Protein AF-A0A9J8C6L8-F1 (afdb_monomer_lite)

Organism: NCBI:txid630221

Radius of gyration: 23.51 Å; chains: 1; bounding box: 52×32×54 Å

pLDDT: mean 79.22, std 10.56, range [42.38, 90.06]

Foldseek 3Di:
DLQVCVVVVHDLVVVCVVVVHDSVVSVVQNVVCVVPVDNDDCCVVDDDDQPADPVNLVVLVVVCVVCVPDDLVNSQVVDPHSVSSVVSCVVVVVPDPPPPDDD

Structure (mmCIF, N/CA/C/O backbone):
data_AF-A0A9J8C6L8-F1
#
_entry.id   AF-A0A9J8C6L8-F1
#
loop_
_atom_site.group_PDB
_atom_site.id
_atom_site.type_symbol
_atom_site.label_atom_id
_atom_site.label_alt_id
_atom_site.label_comp_id
_atom_site.label_asym_id
_atom_site.label_entity_id
_atom_site.label_seq_id
_atom_site.pdbx_PDB_ins_code
_atom_site.Cartn_x
_atom_site.Cartn_y
_atom_site.Cartn_z
_atom_site.occupancy
_atom_site.B_iso_or_equiv
_atom_site.auth_seq_id
_atom_site.auth_comp_id
_atom_site.auth_asym_id
_atom_site.auth_atom_id
_atom_site.pdbx_PDB_model_num
ATOM 1 N N . MET A 1 1 ? 4.217 -9.378 -20.303 1.00 69.38 1 MET A N 1
ATOM 2 C CA . MET A 1 1 ? 4.987 -9.962 -21.423 1.00 69.38 1 MET A CA 1
ATOM 3 C C . MET A 1 1 ? 6.231 -9.108 -21.721 1.00 69.38 1 MET A C 1
ATOM 5 O O . MET A 1 1 ? 6.357 -8.552 -22.796 1.00 69.38 1 MET A O 1
ATOM 9 N N . VAL A 1 2 ? 7.147 -8.957 -20.750 1.00 78.62 2 VAL A N 1
ATOM 10 C CA . VAL A 1 2 ? 8.389 -8.155 -20.909 1.00 78.62 2 VAL A CA 1
ATOM 11 C C . VAL A 1 2 ? 9.611 -9.068 -21.023 1.00 78.62 2 VAL A C 1
ATOM 13 O O . VAL A 1 2 ? 10.419 -8.934 -21.936 1.00 78.62 2 VAL A O 1
ATOM 16 N N . VAL A 1 3 ? 9.695 -10.055 -20.130 1.00 79.69 3 VAL A N 1
ATOM 17 C CA . VAL A 1 3 ? 10.764 -11.062 -20.088 1.00 79.69 3 VAL A CA 1
ATOM 18 C C . VAL A 1 3 ? 10.826 -11.881 -21.380 1.00 79.69 3 VAL A C 1
ATOM 20 O O . VAL A 1 3 ? 11.897 -12.032 -21.954 1.00 79.69 3 VAL A O 1
ATOM 23 N N . GLY A 1 4 ? 9.677 -12.360 -21.874 1.00 81.69 4 GLY A N 1
ATOM 24 C CA . GLY A 1 4 ? 9.614 -13.155 -23.107 1.00 81.69 4 GLY A CA 1
ATOM 25 C C . GLY A 1 4 ? 10.131 -12.400 -24.337 1.00 81.69 4 GLY A C 1
ATOM 26 O O . GLY A 1 4 ? 10.931 -12.939 -25.091 1.00 81.69 4 GLY A O 1
ATOM 27 N N . ALA A 1 5 ? 9.762 -11.123 -24.484 1.00 78.81 5 ALA A N 1
ATOM 28 C CA . ALA A 1 5 ? 10.237 -10.278 -25.580 1.00 78.81 5 ALA A CA 1
ATOM 29 C C . ALA A 1 5 ? 11.758 -10.042 -25.518 1.00 78.81 5 ALA A C 1
ATOM 31 O O . ALA A 1 5 ? 12.432 -10.062 -26.543 1.00 78.81 5 ALA A O 1
ATOM 32 N N . ARG A 1 6 ? 12.316 -9.874 -24.311 1.00 77.81 6 ARG A N 1
ATOM 33 C CA . ARG A 1 6 ? 13.767 -9.741 -24.116 1.00 77.81 6 ARG A CA 1
ATOM 34 C C . ARG A 1 6 ? 14.538 -11.028 -24.384 1.00 77.81 6 ARG A C 1
ATOM 36 O O . ARG A 1 6 ? 15.610 -10.960 -24.972 1.00 77.81 6 ARG A O 1
ATOM 43 N N . ARG A 1 7 ? 13.989 -12.186 -24.005 1.00 78.44 7 ARG A N 1
ATOM 44 C CA . ARG A 1 7 ? 14.583 -13.497 -24.316 1.00 78.44 7 ARG A CA 1
ATOM 45 C C . ARG A 1 7 ? 14.573 -13.806 -25.814 1.00 78.44 7 ARG A C 1
ATOM 47 O O . ARG A 1 7 ? 15.454 -14.513 -26.277 1.00 78.44 7 ARG A O 1
ATOM 54 N N . ALA A 1 8 ? 13.634 -13.235 -26.566 1.00 80.62 8 ALA A N 1
ATOM 55 C CA . ALA A 1 8 ? 13.568 -13.335 -28.024 1.00 80.62 8 ALA A CA 1
ATOM 56 C C . ALA A 1 8 ? 14.530 -12.372 -28.765 1.00 80.62 8 ALA A C 1
ATOM 58 O O . ALA A 1 8 ? 14.299 -12.053 -29.928 1.00 80.62 8 ALA A O 1
ATOM 59 N N . CYS A 1 9 ? 15.579 -11.867 -28.096 1.00 68.94 9 CYS A N 1
ATOM 60 C CA . CYS A 1 9 ? 16.568 -10.924 -28.643 1.00 68.94 9 CYS A CA 1
ATOM 61 C C . CYS A 1 9 ? 15.975 -9.631 -29.235 1.00 68.94 9 CYS A C 1
ATOM 63 O O . CYS A 1 9 ? 16.593 -8.978 -30.077 1.00 68.94 9 CYS A O 1
ATOM 65 N N . LEU A 1 10 ? 14.779 -9.222 -28.801 1.00 74.12 10 LEU A N 1
ATOM 66 C CA . LEU A 1 10 ? 14.193 -7.958 -29.237 1.00 74.12 10 LEU A CA 1
ATOM 67 C C . LEU A 1 10 ? 14.870 -6.786 -28.512 1.00 74.12 10 LEU A C 1
ATOM 69 O O . LEU A 1 10 ? 15.158 -6.844 -27.310 1.00 74.12 10 LEU A O 1
ATOM 73 N N . SER A 1 11 ? 15.105 -5.697 -29.250 1.00 82.31 11 SER A N 1
ATOM 74 C CA . SER A 1 11 ? 15.595 -4.435 -28.688 1.00 82.31 11 SER A CA 1
ATOM 75 C C . SER A 1 11 ? 14.637 -3.908 -27.615 1.00 82.31 11 SER A C 1
ATOM 77 O O . SER A 1 11 ? 13.462 -4.257 -27.604 1.00 82.31 11 SER A O 1
ATOM 79 N N . ILE A 1 12 ? 15.128 -3.058 -26.705 1.00 80.69 12 ILE A N 1
ATOM 80 C CA . ILE A 1 12 ? 14.335 -2.501 -25.586 1.00 80.69 12 ILE A CA 1
ATOM 81 C C . ILE A 1 12 ? 13.093 -1.753 -26.079 1.00 80.69 12 ILE A C 1
ATOM 83 O O . ILE A 1 12 ? 12.056 -1.787 -25.419 1.00 80.69 12 ILE A O 1
ATOM 87 N N . SER A 1 13 ? 13.214 -1.093 -27.231 1.00 82.44 13 SER A N 1
ATOM 88 C CA . SER A 1 13 ? 12.176 -0.244 -27.805 1.00 82.44 13 SER A CA 1
ATOM 89 C C . SER A 1 13 ? 10.962 -1.048 -28.272 1.00 82.44 13 SER A C 1
ATOM 91 O O . SER A 1 13 ? 9.841 -0.668 -27.982 1.00 82.44 13 SER A O 1
ATOM 93 N N . LYS A 1 14 ? 11.151 -2.239 -28.859 1.00 84.06 14 LYS A N 1
ATOM 94 C CA . LYS A 1 14 ? 10.034 -3.076 -29.340 1.00 84.06 14 LYS A CA 1
ATOM 95 C C . LYS A 1 14 ? 8.982 -3.420 -28.261 1.00 84.06 14 LYS A C 1
ATOM 97 O O . LYS A 1 14 ? 7.800 -3.200 -28.507 1.00 84.06 14 LYS A O 1
ATOM 102 N N . PRO A 1 15 ? 9.340 -3.947 -27.069 1.00 83.69 15 PRO A N 1
ATOM 103 C CA . PRO A 1 15 ? 8.379 -4.168 -25.991 1.00 83.69 15 PRO A CA 1
ATOM 104 C C . PRO A 1 15 ? 7.928 -2.872 -25.305 1.00 83.69 15 PRO A C 1
ATOM 106 O O . PRO A 1 15 ? 6.870 -2.879 -24.683 1.00 83.69 15 PRO A O 1
ATOM 109 N N . ALA A 1 16 ? 8.708 -1.789 -25.380 1.00 87.00 16 ALA A N 1
ATOM 110 C CA . ALA A 1 16 ? 8.302 -0.477 -24.879 1.00 87.00 16 ALA A CA 1
ATOM 111 C C . ALA A 1 16 ? 7.140 0.088 -25.713 1.00 87.00 16 ALA A C 1
ATOM 113 O O . ALA A 1 16 ? 6.102 0.423 -25.148 1.00 87.00 16 ALA A O 1
ATOM 114 N N . ASP A 1 17 ? 7.272 0.066 -27.040 1.00 87.94 17 ASP A N 1
ATOM 115 C CA . ASP A 1 17 ? 6.250 0.516 -27.989 1.00 87.94 17 ASP A CA 1
ATOM 116 C C . ASP A 1 17 ? 5.011 -0.386 -27.947 1.00 87.94 17 ASP A C 1
ATOM 118 O O . ASP A 1 17 ? 3.887 0.101 -27.865 1.00 87.94 17 ASP A O 1
ATOM 122 N N . LEU A 1 18 ? 5.205 -1.712 -27.907 1.00 87.44 18 LEU A N 1
ATOM 123 C CA . LEU A 1 18 ? 4.103 -2.681 -27.851 1.00 87.44 18 LEU A CA 1
ATOM 124 C C . LEU A 1 18 ? 3.249 -2.546 -26.582 1.00 87.44 18 LEU A C 1
ATOM 126 O O . LEU A 1 18 ? 2.041 -2.758 -26.624 1.00 87.44 18 LEU A O 1
ATOM 130 N N . LEU A 1 19 ? 3.879 -2.261 -25.440 1.00 85.12 19 LEU A N 1
ATOM 131 C CA . LEU A 1 19 ? 3.192 -2.178 -24.149 1.00 85.12 19 LEU A CA 1
ATOM 132 C C . LEU A 1 19 ? 2.857 -0.735 -23.739 1.00 85.12 19 LEU A C 1
ATOM 134 O O . LEU A 1 19 ? 2.249 -0.544 -22.688 1.00 85.12 19 LEU A O 1
ATOM 138 N N . GLY A 1 20 ? 3.280 0.268 -24.517 1.00 88.88 20 GLY A N 1
ATOM 139 C CA . GLY A 1 20 ? 3.117 1.688 -24.193 1.00 88.88 20 GLY A CA 1
ATOM 140 C C . GLY A 1 20 ? 3.875 2.140 -22.937 1.00 88.88 20 GLY A C 1
ATOM 141 O O . GLY A 1 20 ? 3.491 3.121 -22.303 1.00 88.88 20 GLY A O 1
ATOM 142 N N . PHE A 1 21 ? 4.934 1.428 -22.535 1.00 86.69 21 PHE A N 1
ATOM 143 C CA . PHE A 1 21 ? 5.754 1.777 -21.368 1.00 86.69 21 PHE A CA 1
ATOM 144 C C . PHE A 1 21 ? 7.092 2.367 -21.793 1.00 86.69 21 PHE A C 1
ATOM 146 O O . PHE A 1 21 ? 7.662 1.978 -22.802 1.00 86.69 21 PHE A O 1
ATOM 153 N N . SER A 1 22 ? 7.674 3.236 -20.966 1.00 89.94 22 SER A N 1
ATOM 154 C CA . SER A 1 22 ? 9.010 3.766 -21.241 1.00 89.94 22 SER A CA 1
ATOM 155 C C . SER A 1 22 ? 10.083 2.664 -21.274 1.00 89.94 22 SER A C 1
ATOM 157 O O . SER A 1 22 ? 10.064 1.720 -20.473 1.00 89.94 22 SER A O 1
ATOM 159 N N . CYS A 1 23 ? 11.112 2.840 -22.113 1.00 88.88 23 CYS A N 1
ATOM 160 C CA . CYS A 1 23 ? 12.290 1.961 -22.151 1.00 88.88 23 CYS A CA 1
ATOM 161 C C . CYS A 1 23 ? 12.965 1.802 -20.774 1.00 88.88 23 CYS A C 1
ATOM 163 O O . CYS A 1 23 ? 13.505 0.739 -20.451 1.00 88.88 23 CYS A O 1
ATOM 165 N N . THR A 1 24 ? 12.907 2.842 -19.933 1.00 90.06 24 THR A N 1
ATOM 166 C CA . THR A 1 24 ? 13.423 2.825 -18.556 1.00 90.06 24 THR A CA 1
ATOM 167 C C . THR A 1 24 ? 12.612 1.905 -17.647 1.00 90.06 24 THR A C 1
ATOM 169 O O . THR A 1 24 ? 13.192 1.166 -16.851 1.00 90.06 24 THR A O 1
ATOM 172 N N . THR A 1 25 ? 11.285 1.886 -17.787 1.00 89.88 25 THR A N 1
ATOM 173 C CA . THR A 1 25 ? 10.399 0.984 -17.037 1.00 89.88 25 THR A CA 1
ATOM 174 C C . THR A 1 25 ? 10.637 -0.460 -17.453 1.00 89.88 25 THR A C 1
ATOM 176 O O . THR A 1 25 ? 10.854 -1.315 -16.596 1.00 89.88 25 THR A O 1
ATOM 179 N N . ILE A 1 26 ? 10.707 -0.720 -18.760 1.00 89.06 26 ILE A N 1
ATOM 180 C CA . ILE A 1 26 ? 11.022 -2.043 -19.313 1.00 89.06 26 ILE A CA 1
ATOM 181 C C . ILE A 1 26 ? 12.375 -2.552 -18.801 1.00 89.06 26 ILE A C 1
ATOM 183 O O . ILE A 1 26 ? 12.477 -3.691 -18.346 1.00 89.06 26 ILE A O 1
ATOM 187 N N . SER A 1 27 ? 13.407 -1.706 -18.815 1.00 87.81 27 SER A N 1
ATOM 188 C CA . SER A 1 27 ? 14.745 -2.060 -18.320 1.00 87.81 27 SER A CA 1
ATOM 189 C C . SER A 1 27 ? 14.756 -2.350 -16.818 1.00 87.81 27 SER A C 1
ATOM 191 O O . SER A 1 27 ? 15.373 -3.321 -16.385 1.00 87.81 27 SER A O 1
ATOM 193 N N . ARG A 1 28 ? 14.026 -1.564 -16.014 1.00 88.62 28 ARG A N 1
ATOM 194 C CA . ARG A 1 28 ? 13.885 -1.800 -14.566 1.00 88.62 28 ARG A CA 1
ATOM 195 C C . ARG A 1 28 ? 13.175 -3.117 -14.263 1.00 88.62 28 ARG A C 1
ATOM 197 O O . 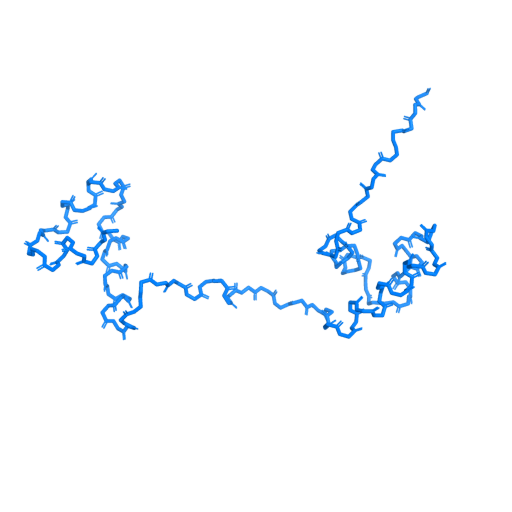ARG A 1 28 ? 13.618 -3.843 -13.380 1.00 88.62 28 ARG A O 1
ATOM 204 N N . VAL A 1 29 ? 12.100 -3.423 -14.990 1.00 88.06 29 VAL A N 1
ATOM 205 C CA . VAL A 1 29 ? 11.356 -4.684 -14.847 1.00 88.06 29 VAL A CA 1
ATOM 206 C C . VAL A 1 29 ? 12.230 -5.872 -15.237 1.00 88.06 29 VAL A C 1
ATOM 208 O O . VAL A 1 29 ? 12.278 -6.847 -14.496 1.00 88.06 29 VAL A O 1
ATOM 211 N N . TYR A 1 30 ? 12.958 -5.780 -16.354 1.00 87.19 30 TYR A N 1
ATOM 212 C CA . TYR A 1 30 ? 13.848 -6.853 -16.799 1.00 87.19 30 TYR A CA 1
ATOM 213 C C . TYR A 1 30 ? 14.984 -7.117 -15.808 1.00 87.19 30 TYR A C 1
ATOM 215 O O . TYR A 1 30 ? 15.216 -8.265 -15.449 1.00 87.19 30 TYR A O 1
ATOM 223 N N . ARG A 1 31 ? 15.642 -6.063 -15.305 1.00 87.69 31 ARG A N 1
ATOM 224 C CA . ARG A 1 31 ? 16.694 -6.193 -14.287 1.00 87.69 31 ARG A CA 1
ATOM 225 C C . ARG A 1 31 ? 16.168 -6.842 -13.006 1.00 87.69 31 ARG A C 1
ATOM 227 O O . ARG A 1 31 ? 16.736 -7.819 -12.544 1.00 87.69 31 ARG A O 1
ATOM 234 N N . LYS A 1 32 ? 15.040 -6.350 -12.486 1.00 87.81 32 LYS A N 1
ATOM 235 C CA . LYS A 1 32 ? 14.429 -6.890 -11.265 1.00 87.81 32 LYS A CA 1
ATOM 236 C C . LYS A 1 32 ? 13.984 -8.348 -11.426 1.00 87.81 32 LYS A C 1
ATOM 238 O O . LYS A 1 32 ? 14.076 -9.121 -10.480 1.00 87.81 32 LYS A O 1
ATOM 243 N N . TRP A 1 33 ? 13.520 -8.726 -12.616 1.00 87.12 33 TRP A N 1
ATOM 244 C CA . TRP A 1 33 ? 13.248 -10.123 -12.938 1.00 87.12 33 TRP A CA 1
ATOM 245 C C . TRP A 1 33 ? 14.535 -10.954 -13.020 1.00 87.12 33 TRP A C 1
ATOM 247 O O . TRP A 1 33 ? 14.550 -12.055 -12.496 1.00 87.12 33 TRP A O 1
ATOM 257 N N . SER A 1 34 ? 15.613 -10.444 -13.620 1.00 85.12 34 SER A N 1
ATOM 258 C CA . SER A 1 34 ? 16.889 -11.171 -13.714 1.00 85.12 34 SER A CA 1
ATOM 259 C C . SER A 1 34 ? 17.528 -11.442 -12.350 1.00 85.12 34 SER A C 1
ATOM 261 O O . SER A 1 34 ? 18.222 -12.437 -12.204 1.00 85.12 34 SER A O 1
ATOM 263 N N . GLU A 1 35 ? 17.323 -10.555 -11.376 1.00 86.69 35 GLU A N 1
ATOM 264 C CA . GLU A 1 35 ? 17.851 -10.698 -10.013 1.00 86.69 35 GLU A CA 1
ATOM 265 C C . GLU A 1 35 ? 17.017 -11.670 -9.164 1.00 86.69 35 GLU A C 1
ATOM 267 O O . GLU A 1 35 ? 17.567 -12.442 -8.387 1.00 86.69 35 GLU A O 1
ATOM 272 N N . ASN A 1 36 ? 15.688 -11.638 -9.310 1.00 83.94 36 ASN A N 1
ATOM 273 C CA . ASN A 1 36 ? 14.772 -12.348 -8.411 1.00 83.94 36 ASN A CA 1
ATOM 274 C C . ASN A 1 36 ? 14.076 -13.561 -9.050 1.00 83.94 36 ASN A C 1
ATOM 276 O O . ASN A 1 36 ? 13.291 -14.221 -8.370 1.00 83.94 36 ASN A O 1
ATOM 280 N N . GLU A 1 37 ? 14.236 -13.762 -10.362 1.00 82.44 37 GLU A N 1
ATOM 281 C CA . GLU A 1 37 ? 13.532 -14.712 -11.252 1.00 82.44 37 GLU A CA 1
ATOM 282 C C . GLU A 1 37 ? 11.992 -14.689 -11.169 1.00 82.44 37 GLU A C 1
ATOM 284 O O . GLU A 1 37 ? 11.285 -15.465 -11.815 1.00 82.44 37 GLU A O 1
ATOM 289 N N . LYS A 1 38 ? 11.432 -13.740 -10.417 1.00 80.62 38 LYS A N 1
ATOM 290 C CA . LYS A 1 38 ? 10.002 -13.589 -10.163 1.00 80.62 38 LYS A CA 1
ATOM 291 C C . LYS A 1 38 ? 9.420 -12.485 -11.028 1.00 80.62 38 LYS A C 1
ATOM 293 O O . LYS A 1 38 ? 9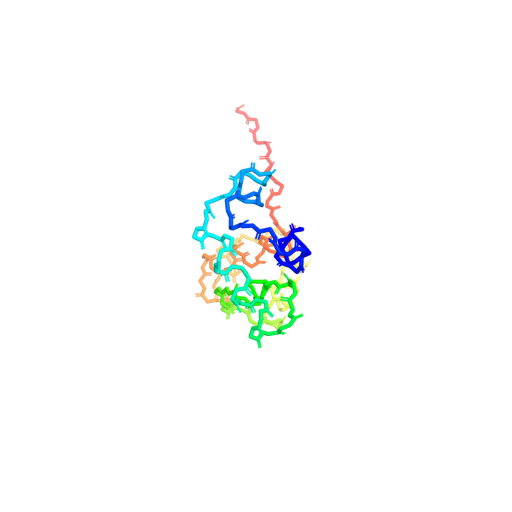.953 -11.383 -11.132 1.00 80.62 38 LYS A O 1
ATOM 298 N N . ILE A 1 39 ? 8.280 -12.791 -11.641 1.00 79.12 39 ILE A N 1
ATOM 299 C CA . ILE A 1 39 ? 7.492 -11.834 -12.431 1.00 79.12 39 ILE A CA 1
ATOM 300 C C . ILE A 1 39 ? 6.638 -10.949 -11.505 1.00 79.12 39 ILE A C 1
ATOM 302 O O . ILE A 1 39 ? 6.280 -9.827 -11.863 1.00 79.12 39 ILE A O 1
ATOM 306 N N . SER A 1 40 ? 6.314 -11.444 -10.306 1.00 80.38 40 SER A N 1
ATOM 307 C CA . SER A 1 40 ? 5.515 -10.718 -9.325 1.00 80.38 40 SER A CA 1
ATOM 308 C C . SER A 1 40 ? 6.328 -9.642 -8.605 1.00 80.38 40 SER A C 1
ATOM 310 O O . SER A 1 40 ? 7.527 -9.765 -8.360 1.00 80.38 40 SER A O 1
ATOM 312 N N . SER A 1 41 ? 5.643 -8.557 -8.251 1.00 79.19 41 SER A N 1
ATOM 313 C CA . SER A 1 41 ? 6.201 -7.496 -7.423 1.00 79.19 41 SER A CA 1
ATOM 314 C C . SER A 1 41 ? 5.815 -7.720 -5.968 1.00 79.19 41 SER A C 1
ATOM 316 O O . SER A 1 41 ? 4.637 -7.869 -5.653 1.00 79.19 41 SER A O 1
ATOM 318 N N . GLU A 1 42 ? 6.783 -7.623 -5.063 1.00 79.88 42 GLU A N 1
ATOM 319 C CA . GLU A 1 42 ? 6.542 -7.652 -3.615 1.00 79.88 42 GLU A CA 1
ATOM 320 C C . GLU A 1 42 ? 5.871 -6.376 -3.087 1.00 79.88 42 GLU A C 1
ATOM 322 O O . GLU A 1 42 ? 5.626 -6.259 -1.891 1.00 79.88 42 GLU A O 1
ATOM 327 N N . ARG A 1 43 ? 5.501 -5.424 -3.960 1.00 78.56 43 ARG A N 1
ATOM 328 C CA . ARG A 1 43 ? 4.754 -4.219 -3.563 1.00 78.56 43 ARG A CA 1
ATOM 329 C C . ARG A 1 43 ? 3.478 -4.522 -2.779 1.00 78.56 43 ARG A C 1
ATOM 331 O O . ARG A 1 43 ? 3.072 -3.665 -2.010 1.00 78.56 43 ARG A O 1
ATOM 338 N N . GLN A 1 44 ? 2.867 -5.697 -2.943 1.00 74.38 44 GLN A N 1
ATOM 339 C CA . GLN A 1 44 ? 1.709 -6.100 -2.134 1.00 74.38 44 GLN A CA 1
ATOM 340 C C . GLN A 1 44 ? 2.041 -6.280 -0.645 1.00 74.38 44 GLN A C 1
ATOM 342 O O . GLN A 1 44 ? 1.178 -6.074 0.202 1.00 74.38 44 GLN A O 1
ATOM 347 N N . LEU A 1 45 ? 3.285 -6.636 -0.323 1.00 74.75 45 LEU A N 1
ATOM 348 C CA . LEU A 1 45 ? 3.790 -6.736 1.048 1.00 74.75 45 LEU A CA 1
ATOM 349 C C . LEU A 1 45 ? 4.305 -5.384 1.563 1.00 74.75 45 LEU A C 1
ATOM 351 O O . LEU A 1 45 ? 4.495 -5.197 2.764 1.00 74.75 45 LEU A O 1
ATOM 355 N N . CYS A 1 46 ? 4.536 -4.430 0.660 1.00 77.25 46 CYS A N 1
ATOM 356 C CA . CYS A 1 46 ? 4.974 -3.089 1.002 1.00 77.25 46 CYS A CA 1
ATOM 357 C C . CYS A 1 46 ? 3.773 -2.208 1.368 1.00 77.25 46 CYS A C 1
ATOM 359 O O . CYS A 1 46 ? 2.812 -2.077 0.617 1.00 77.25 46 CYS A O 1
ATOM 361 N N . GLY A 1 47 ? 3.850 -1.530 2.509 1.00 81.12 47 GLY A N 1
ATOM 362 C CA . GLY A 1 47 ? 2.816 -0.596 2.932 1.00 81.12 47 GLY A CA 1
ATOM 363 C C . GLY A 1 47 ? 3.001 -0.149 4.373 1.00 81.12 47 GLY A C 1
ATOM 364 O O . GLY A 1 47 ? 3.811 -0.697 5.122 1.00 81.12 47 GLY A O 1
ATOM 365 N N . ARG A 1 48 ? 2.236 0.865 4.780 1.00 79.38 48 ARG A N 1
ATOM 366 C CA . ARG A 1 48 ? 2.199 1.295 6.179 1.00 79.38 48 ARG A CA 1
ATOM 367 C C . ARG A 1 48 ? 1.552 0.189 7.014 1.00 79.38 48 ARG A C 1
ATOM 369 O O . ARG A 1 48 ? 0.397 -0.157 6.772 1.00 79.38 48 ARG A O 1
ATOM 376 N N . LYS A 1 49 ? 2.279 -0.336 8.005 1.00 77.00 49 LYS A N 1
ATOM 377 C CA . LYS A 1 49 ? 1.729 -1.301 8.969 1.00 77.00 49 LYS A CA 1
ATOM 378 C C . LYS A 1 49 ? 0.525 -0.683 9.686 1.00 77.00 49 LYS A C 1
ATOM 380 O O . LYS A 1 49 ? 0.549 0.499 10.041 1.00 77.00 49 LYS A O 1
ATOM 385 N N . CYS A 1 50 ? -0.529 -1.471 9.887 1.00 74.31 50 CYS A N 1
ATOM 386 C CA . CYS A 1 50 ? -1.647 -1.041 10.718 1.00 74.31 50 CYS A CA 1
ATOM 387 C C . CYS A 1 50 ? -1.167 -0.882 12.163 1.00 74.31 50 CYS A C 1
ATOM 389 O O . CYS A 1 50 ? -0.510 -1.769 12.697 1.00 74.31 50 CYS A O 1
ATOM 391 N N . LEU A 1 51 ? -1.508 0.249 12.790 1.00 82.81 51 LEU A N 1
ATOM 392 C CA . LEU A 1 51 ? -1.213 0.498 14.206 1.00 82.81 51 LEU A CA 1
ATOM 393 C C . LEU A 1 51 ? -1.950 -0.494 15.121 1.00 82.81 51 LEU A C 1
ATOM 395 O O . LEU A 1 51 ? -1.501 -0.798 16.219 1.00 82.81 51 LEU A O 1
ATOM 399 N N . VAL A 1 52 ? -3.095 -0.992 14.655 1.00 84.06 52 VAL A N 1
ATOM 400 C CA . VAL A 1 52 ? -3.920 -1.960 15.370 1.00 84.06 52 VAL A CA 1
ATOM 401 C C . VAL A 1 52 ? -3.593 -3.353 14.856 1.00 84.06 52 VAL A C 1
ATOM 403 O O . VAL A 1 52 ? -3.815 -3.653 13.683 1.00 84.06 52 VAL A O 1
ATOM 406 N N . ASP A 1 53 ? -3.089 -4.194 15.753 1.00 87.31 53 ASP A N 1
ATOM 407 C CA . ASP A 1 53 ? -2.850 -5.608 15.483 1.00 87.31 53 ASP A CA 1
ATOM 408 C C . ASP A 1 53 ? -4.171 -6.382 15.281 1.00 87.31 53 ASP A C 1
ATOM 410 O O . ASP A 1 53 ? -5.251 -5.927 15.674 1.00 87.31 53 ASP A O 1
ATOM 414 N N . VAL A 1 54 ? -4.097 -7.597 14.733 1.00 86.69 54 VAL A N 1
ATOM 415 C CA . VAL A 1 54 ? -5.248 -8.490 14.506 1.00 86.69 54 VAL A CA 1
ATOM 416 C C . VAL A 1 54 ? -6.052 -8.701 15.793 1.00 86.69 54 VAL A C 1
ATOM 418 O O . VAL A 1 54 ? -7.286 -8.729 15.772 1.00 86.69 54 VAL A O 1
ATOM 421 N N . ARG A 1 55 ? -5.382 -8.794 16.952 1.00 88.75 55 ARG A N 1
ATOM 422 C CA . ARG A 1 55 ? -6.059 -8.880 18.259 1.00 88.75 55 ARG A CA 1
ATOM 423 C C . ARG A 1 55 ? -6.837 -7.608 18.597 1.00 88.75 55 ARG A C 1
ATOM 425 O O . ARG A 1 55 ? -7.957 -7.694 19.106 1.00 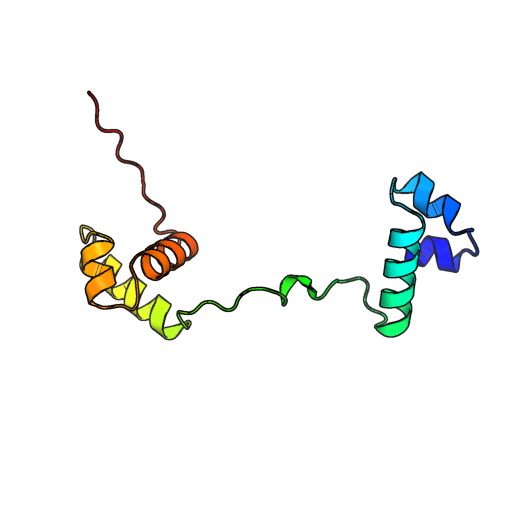88.75 55 ARG A O 1
ATOM 432 N N . GLY A 1 56 ? -6.267 -6.444 18.293 1.00 87.88 56 GLY A N 1
ATOM 433 C CA . GLY A 1 56 ? -6.913 -5.146 18.475 1.00 87.88 56 GLY A CA 1
ATOM 434 C C . GLY A 1 56 ? -8.153 -5.003 17.594 1.00 87.88 56 GLY A C 1
ATOM 435 O O . GLY A 1 56 ? -9.219 -4.650 18.099 1.00 87.88 56 GLY A O 1
ATOM 436 N N . GLN A 1 57 ? -8.060 -5.403 16.322 1.00 87.69 57 GLN A N 1
ATOM 437 C CA . GLN A 1 57 ? -9.200 -5.431 15.399 1.00 87.69 57 GLN A CA 1
ATOM 438 C C . GLN A 1 57 ? -10.319 -6.350 15.912 1.00 87.69 57 GLN A C 1
ATOM 440 O O . GLN A 1 57 ? -11.479 -5.943 15.970 1.00 87.69 57 GLN A O 1
ATOM 445 N N . ARG A 1 58 ? -9.990 -7.558 16.395 1.00 89.06 58 ARG A N 1
ATOM 446 C CA . ARG A 1 58 ? -10.979 -8.471 17.006 1.00 89.06 58 ARG A CA 1
ATOM 447 C C . ARG A 1 58 ? -11.656 -7.866 18.238 1.00 89.06 58 ARG A C 1
ATOM 449 O O . ARG A 1 58 ? -12.865 -8.024 18.409 1.00 89.06 58 ARG A O 1
ATOM 456 N N . ARG A 1 59 ? -10.907 -7.173 19.106 1.00 87.62 59 ARG A N 1
ATOM 457 C CA . ARG A 1 59 ? -11.475 -6.483 20.279 1.00 87.62 59 ARG A CA 1
ATOM 458 C C . ARG A 1 59 ? -12.455 -5.397 19.843 1.00 87.62 59 ARG A C 1
ATOM 460 O O . ARG A 1 59 ? -13.558 -5.351 20.377 1.00 87.62 59 ARG A O 1
ATOM 467 N N . MET A 1 60 ? -12.088 -4.600 18.844 1.00 86.50 60 MET A N 1
ATOM 468 C CA . MET A 1 60 ? -12.962 -3.575 18.274 1.00 86.50 60 MET A CA 1
ATOM 469 C C . MET A 1 60 ? -14.231 -4.171 17.657 1.00 86.50 60 MET A C 1
ATOM 471 O O . MET A 1 60 ? -15.321 -3.694 17.949 1.00 86.50 60 MET A O 1
ATOM 475 N N . GLY A 1 61 ? -14.127 -5.263 16.895 1.00 86.19 61 GLY A N 1
ATOM 476 C CA . GLY A 1 61 ? -15.297 -5.951 16.337 1.00 86.19 61 GLY A CA 1
ATOM 477 C C . GLY A 1 61 ? -16.267 -6.480 17.404 1.00 86.19 61 GLY A C 1
ATOM 478 O O . GLY A 1 61 ? -17.478 -6.482 17.186 1.00 86.19 61 GLY A O 1
ATOM 479 N N . ARG A 1 62 ? -15.765 -6.889 18.580 1.00 87.81 62 ARG A N 1
ATOM 480 C CA . ARG A 1 62 ? -16.617 -7.258 19.727 1.00 87.81 62 ARG A CA 1
ATOM 481 C C . ARG A 1 62 ? -17.326 -6.050 20.333 1.00 87.81 62 ARG A C 1
ATOM 483 O O . ARG A 1 62 ? -18.519 -6.147 20.595 1.00 87.81 62 ARG A O 1
ATOM 490 N N . LEU A 1 63 ? -16.622 -4.927 20.499 1.00 84.50 63 LEU A N 1
ATOM 491 C CA . LEU A 1 63 ? -17.208 -3.680 21.004 1.00 84.50 63 LEU A CA 1
ATOM 492 C C . LEU A 1 63 ? -18.351 -3.196 20.103 1.00 84.50 63 LEU A C 1
ATOM 494 O O . LEU A 1 63 ? -19.450 -2.961 20.585 1.00 84.50 63 LEU A O 1
ATOM 498 N N . VAL A 1 64 ? -18.129 -3.156 18.787 1.00 83.69 64 VAL A N 1
ATOM 499 C CA . VAL A 1 64 ? -19.151 -2.733 17.809 1.00 83.69 64 VAL A CA 1
ATOM 500 C C . VAL A 1 64 ? -20.359 -3.673 17.791 1.00 83.69 64 VAL A C 1
ATOM 502 O O . VAL A 1 64 ? -21.487 -3.246 17.560 1.00 83.69 64 VAL A O 1
ATOM 505 N N . ARG A 1 65 ? -20.145 -4.976 18.007 1.00 83.38 65 ARG A N 1
ATOM 506 C CA . ARG A 1 65 ? -21.233 -5.962 18.013 1.00 83.38 65 ARG A CA 1
ATOM 507 C C . ARG A 1 65 ? -22.088 -5.884 19.277 1.00 83.38 65 ARG A C 1
ATOM 509 O O . ARG A 1 65 ? -23.294 -6.093 19.162 1.00 83.38 65 ARG A O 1
ATOM 516 N N . GLY A 1 66 ? -21.469 -5.613 20.428 1.00 82.62 66 GLY A N 1
ATOM 517 C CA . GLY A 1 66 ? -22.163 -5.384 21.698 1.00 82.62 66 GLY A CA 1
ATOM 518 C C . GLY A 1 66 ? -22.942 -4.071 21.689 1.00 82.62 66 GLY A C 1
ATOM 519 O O . GLY A 1 66 ? -24.128 -4.064 21.996 1.00 82.62 66 GLY A O 1
ATOM 520 N N . ASP A 1 67 ? -22.315 -2.999 21.202 1.00 78.88 67 ASP A N 1
ATOM 521 C CA . ASP A 1 67 ? -22.886 -1.654 21.189 1.00 78.88 67 ASP A CA 1
ATOM 522 C C . ASP A 1 67 ? -23.086 -1.161 19.746 1.00 78.88 67 ASP A C 1
ATOM 524 O O . ASP A 1 67 ? -22.374 -0.285 19.258 1.00 78.88 67 ASP A O 1
ATOM 528 N N . ARG A 1 68 ? -24.083 -1.707 19.029 1.00 70.69 68 ARG A N 1
ATOM 529 C CA . ARG A 1 68 ? -24.336 -1.374 17.603 1.00 70.69 68 ARG A CA 1
ATOM 530 C C . ARG A 1 68 ? -24.603 0.113 17.322 1.00 70.69 68 ARG A C 1
ATOM 532 O O . ARG A 1 68 ? -24.544 0.520 16.165 1.00 70.69 68 ARG A O 1
ATOM 539 N N . LYS A 1 69 ? -24.937 0.900 18.350 1.00 72.31 69 LYS A N 1
ATOM 540 C CA . LYS A 1 69 ? -25.173 2.352 18.274 1.00 72.31 69 LYS A CA 1
ATOM 541 C C . LYS A 1 69 ? -23.989 3.192 18.776 1.00 72.31 69 LYS A C 1
ATOM 543 O O . LYS A 1 69 ? -24.109 4.411 18.807 1.00 72.31 69 LYS A O 1
ATOM 548 N N . ALA A 1 70 ? -22.881 2.576 19.192 1.00 70.94 70 ALA A N 1
ATOM 549 C CA . ALA A 1 70 ? -21.739 3.317 19.715 1.00 70.94 70 ALA A CA 1
ATOM 550 C C . ALA A 1 70 ? -21.099 4.186 18.6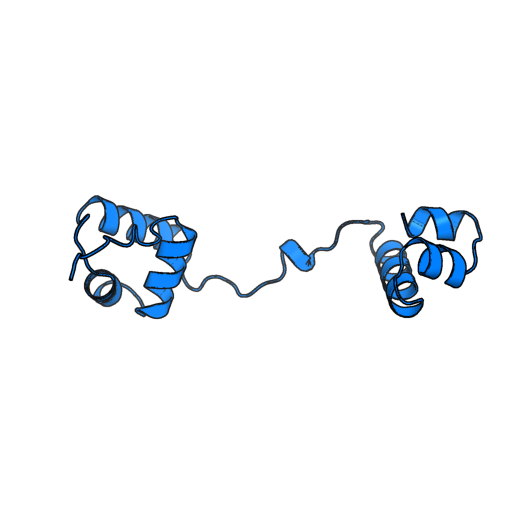27 1.00 70.94 70 ALA A C 1
ATOM 552 O O . ALA A 1 70 ? -20.724 3.705 17.553 1.00 70.94 70 ALA A O 1
ATOM 553 N N . THR A 1 71 ? -20.942 5.472 18.932 1.00 74.56 71 THR A N 1
ATOM 554 C CA . THR A 1 71 ? -20.247 6.426 18.065 1.00 74.56 71 THR A CA 1
ATOM 555 C C . THR A 1 71 ? -18.748 6.128 18.071 1.00 74.56 71 THR A C 1
ATOM 557 O O . THR A 1 71 ? -18.195 5.680 19.078 1.00 74.56 71 THR A O 1
ATOM 560 N N . VAL A 1 72 ? -18.055 6.405 16.962 1.00 74.75 72 VAL A N 1
ATOM 561 C CA . VAL A 1 72 ? -16.597 6.208 16.844 1.00 74.75 72 VAL A CA 1
ATOM 562 C C . VAL A 1 72 ? -15.840 6.872 17.999 1.00 74.75 72 VAL A C 1
ATOM 564 O O . VAL A 1 72 ? -14.890 6.285 18.507 1.00 74.75 72 VAL A O 1
ATOM 567 N N . THR A 1 73 ? -16.300 8.027 18.482 1.00 72.94 73 THR A N 1
ATOM 568 C CA . THR A 1 73 ? -15.748 8.726 19.652 1.00 72.94 73 THR A CA 1
ATOM 569 C C . THR A 1 73 ? -15.789 7.875 20.929 1.00 72.94 73 THR A C 1
ATOM 571 O O . THR A 1 73 ? -14.786 7.782 21.631 1.00 72.94 73 THR A O 1
ATOM 574 N N . GLN A 1 74 ? -16.885 7.158 21.195 1.00 74.88 74 GLN A N 1
ATOM 575 C CA . GLN A 1 74 ? -17.021 6.249 22.346 1.00 74.88 74 GLN A CA 1
ATOM 576 C C . GLN A 1 74 ? -16.158 4.986 22.213 1.00 74.88 74 GLN A C 1
ATOM 578 O O . GLN A 1 74 ? -15.703 4.418 23.204 1.00 74.88 74 GLN A O 1
ATOM 583 N N . ILE A 1 75 ? -15.910 4.532 20.983 1.00 75.88 75 ILE A N 1
ATOM 584 C CA . ILE A 1 75 ? -14.988 3.419 20.718 1.00 75.88 75 ILE A CA 1
ATOM 585 C C . ILE A 1 75 ? -13.535 3.914 20.824 1.00 75.88 75 ILE A C 1
ATOM 587 O O . ILE A 1 75 ? -12.657 3.186 21.297 1.00 75.88 75 ILE A O 1
ATOM 591 N N . SER A 1 76 ? -13.283 5.168 20.438 1.00 77.25 76 SER A N 1
ATOM 592 C CA . SER A 1 76 ? -11.980 5.828 20.494 1.00 77.25 76 SER A CA 1
ATOM 593 C C . SER A 1 76 ? -11.477 6.014 21.917 1.00 77.25 76 SER A C 1
ATOM 595 O O . SER A 1 76 ? -10.301 5.775 22.150 1.00 77.25 76 SER A O 1
ATOM 597 N N . THR A 1 77 ? -12.328 6.375 22.882 1.00 70.38 77 THR A N 1
ATOM 598 C CA . THR A 1 77 ? -11.906 6.514 24.296 1.00 70.38 77 THR A CA 1
ATOM 599 C C . THR A 1 77 ? -11.368 5.210 24.889 1.00 70.38 77 THR A C 1
ATOM 601 O O . THR A 1 77 ? -10.588 5.223 25.835 1.00 70.38 77 THR A O 1
ATOM 604 N N . ARG A 1 78 ? -11.759 4.066 24.317 1.00 67.44 78 ARG A N 1
ATOM 605 C CA . ARG A 1 78 ? -11.316 2.719 24.715 1.00 67.44 78 ARG A CA 1
ATOM 606 C C . ARG A 1 78 ? -10.178 2.183 23.833 1.00 67.44 78 ARG A C 1
ATOM 608 O O . ARG A 1 78 ? -9.753 1.036 24.009 1.00 67.44 78 ARG A O 1
ATOM 615 N N . THR A 1 79 ? -9.729 2.979 22.862 1.00 68.25 79 THR A N 1
ATOM 616 C CA . THR A 1 79 ? -8.674 2.678 21.881 1.00 68.25 79 THR A CA 1
ATOM 617 C C . THR A 1 79 ? -7.708 3.872 21.762 1.00 68.25 79 THR A C 1
ATOM 619 O O . THR A 1 79 ? -7.655 4.704 22.657 1.00 68.25 79 THR A O 1
ATOM 622 N N . ILE A 1 80 ? -6.851 3.913 20.733 1.00 73.50 80 ILE A N 1
ATOM 623 C CA . ILE A 1 80 ? -5.708 4.846 20.678 1.00 73.50 80 ILE A CA 1
ATOM 624 C C . ILE A 1 80 ? -6.124 6.236 20.180 1.00 73.50 80 ILE A C 1
ATOM 626 O O . ILE A 1 80 ? -5.851 7.239 20.829 1.00 73.50 80 ILE A O 1
ATOM 630 N N . SER A 1 81 ? -6.730 6.311 18.992 1.00 82.25 81 SER A N 1
ATOM 631 C CA . SER A 1 81 ? -7.147 7.579 18.391 1.00 82.25 81 SER A CA 1
ATOM 632 C C . SER A 1 81 ? -8.327 7.388 17.456 1.00 82.25 81 SER A C 1
ATOM 634 O O . SER A 1 81 ? -8.460 6.341 16.816 1.00 82.25 81 SER A O 1
ATOM 636 N N . GLU A 1 82 ? -9.137 8.433 17.316 1.00 82.44 82 GLU A N 1
ATOM 637 C CA . GLU A 1 82 ? -10.376 8.376 16.545 1.00 82.44 82 GLU A CA 1
ATOM 638 C C . GLU A 1 82 ? -10.107 8.053 15.073 1.00 82.44 82 GLU A C 1
ATOM 640 O O . GLU A 1 82 ? -10.744 7.172 14.500 1.00 82.44 82 GLU A O 1
ATOM 645 N N . CYS A 1 83 ? -9.079 8.668 14.480 1.00 82.88 83 CYS A 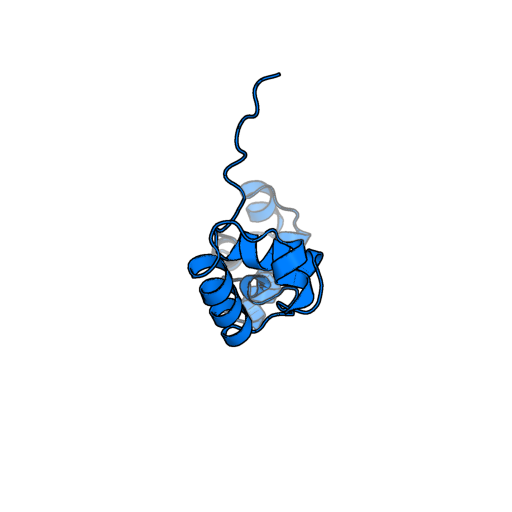N 1
ATOM 646 C CA . CYS A 1 83 ? -8.647 8.374 13.112 1.00 82.88 83 CYS A CA 1
ATOM 647 C C . CYS A 1 83 ? -8.227 6.908 12.928 1.00 82.88 83 CYS A C 1
ATOM 649 O O . CYS A 1 83 ? -8.542 6.291 11.906 1.00 82.88 83 CYS A O 1
ATOM 651 N N . THR A 1 84 ? -7.524 6.330 13.905 1.00 84.50 84 THR A N 1
ATOM 652 C CA . THR A 1 84 ? -7.113 4.917 13.855 1.00 84.50 84 THR A CA 1
ATOM 653 C C . THR A 1 84 ? -8.331 4.006 13.951 1.00 84.50 84 THR A C 1
ATOM 655 O O . THR A 1 84 ? -8.443 3.026 13.208 1.00 84.50 84 THR A O 1
ATOM 658 N N . THR A 1 85 ? -9.267 4.360 14.825 1.00 85.06 85 THR A N 1
ATOM 659 C CA . THR A 1 85 ? -10.502 3.619 15.061 1.00 85.06 85 THR A CA 1
ATOM 660 C C . THR A 1 85 ? -11.408 3.657 13.834 1.00 85.06 85 THR A C 1
ATOM 662 O O . THR A 1 85 ? -11.790 2.605 13.330 1.00 85.06 85 THR A O 1
ATOM 665 N N . SER A 1 86 ? -11.640 4.830 13.246 1.00 84.50 86 SER A N 1
ATOM 666 C CA . SER A 1 86 ? -12.368 4.994 11.980 1.00 84.50 86 SER A CA 1
ATOM 667 C C . SER A 1 86 ? -11.762 4.180 10.840 1.00 84.50 86 SER A C 1
ATOM 669 O O . SER A 1 86 ? -12.471 3.463 10.129 1.00 84.50 86 SER A O 1
ATOM 671 N N . ARG A 1 87 ? -10.437 4.251 10.661 1.00 85.00 87 ARG A N 1
ATOM 672 C CA . ARG A 1 87 ? -9.744 3.569 9.559 1.00 85.00 87 ARG A CA 1
ATOM 673 C C . ARG A 1 87 ? -9.821 2.052 9.685 1.00 85.00 87 ARG A C 1
ATOM 675 O O . ARG A 1 87 ? -10.058 1.366 8.696 1.00 85.00 87 ARG A O 1
ATOM 682 N N . THR A 1 88 ? -9.652 1.529 10.895 1.00 86.06 88 THR A N 1
ATOM 683 C CA . THR A 1 88 ? -9.750 0.086 11.153 1.00 86.06 88 THR A CA 1
ATOM 684 C C . THR A 1 88 ? -11.184 -0.417 11.058 1.00 86.06 88 THR A C 1
ATOM 686 O O . THR A 1 88 ? -11.398 -1.476 10.480 1.00 86.06 88 THR A O 1
ATOM 689 N N . LEU A 1 89 ? -12.177 0.345 11.528 1.00 86.25 89 LEU A N 1
ATOM 690 C CA . LEU A 1 89 ? -13.597 0.033 11.329 1.00 86.25 89 LEU A CA 1
ATOM 691 C C . LEU A 1 89 ? -13.966 -0.015 9.841 1.00 86.25 89 LEU A C 1
ATOM 693 O O . LEU A 1 89 ? -14.601 -0.971 9.404 1.00 86.25 89 LEU A O 1
ATOM 697 N N . THR A 1 90 ? -13.498 0.957 9.057 1.00 86.12 90 THR A N 1
ATOM 698 C CA . THR A 1 90 ? -13.667 0.994 7.593 1.00 86.12 90 THR A CA 1
ATOM 699 C C . THR A 1 90 ? -13.044 -0.237 6.933 1.00 86.12 90 THR A C 1
ATOM 701 O O . THR A 1 90 ? -13.695 -0.916 6.144 1.00 86.12 90 THR A O 1
ATOM 704 N N . GLN A 1 91 ? -11.805 -0.581 7.299 1.00 83.31 91 GLN A N 1
ATOM 705 C CA . GLN A 1 91 ? -11.111 -1.765 6.779 1.00 83.31 91 GLN A CA 1
ATOM 706 C C . GLN A 1 91 ? -11.805 -3.081 7.167 1.00 83.31 91 GLN A C 1
ATOM 708 O O . GLN A 1 91 ? -11.765 -4.040 6.404 1.00 83.31 91 GLN A O 1
ATOM 713 N N . MET A 1 92 ? -12.459 -3.126 8.330 1.00 85.00 92 MET A N 1
ATOM 714 C CA . MET A 1 92 ? -13.277 -4.260 8.778 1.00 85.00 92 MET A CA 1
ATOM 715 C C . MET A 1 92 ? -14.676 -4.300 8.133 1.00 85.00 92 MET A C 1
ATOM 717 O O . MET A 1 92 ? -15.434 -5.227 8.405 1.00 85.00 92 MET A O 1
ATOM 721 N N . GLY A 1 93 ? -15.037 -3.319 7.298 1.00 85.69 93 GLY A N 1
ATOM 722 C CA . GLY A 1 93 ? -16.332 -3.269 6.614 1.00 85.69 93 GLY A CA 1
ATOM 723 C C . GLY A 1 93 ? -17.465 -2.628 7.422 1.00 85.69 93 GLY A C 1
ATOM 724 O O . GLY A 1 93 ? -18.619 -2.706 7.015 1.00 85.69 93 GLY A O 1
ATOM 725 N N . TYR A 1 94 ? -17.160 -1.958 8.537 1.00 80.06 94 TYR A N 1
ATOM 726 C CA . TYR A 1 94 ? -18.131 -1.168 9.310 1.00 80.06 94 TYR A CA 1
ATOM 727 C C . TYR A 1 94 ? -18.356 0.241 8.737 1.00 80.06 94 TYR A C 1
ATOM 729 O O . TYR A 1 94 ? -18.934 1.090 9.415 1.00 80.06 94 TYR A O 1
ATOM 737 N N . SER A 1 95 ? -17.899 0.500 7.505 1.00 65.94 95 SER A N 1
ATOM 738 C CA . SER A 1 95 ? -18.129 1.748 6.775 1.00 65.94 95 SER A CA 1
ATOM 739 C C . SER A 1 95 ? -19.595 2.155 6.881 1.00 65.94 95 SER A C 1
ATOM 741 O O . SER A 1 95 ? -20.492 1.351 6.618 1.00 65.94 95 SER A O 1
ATOM 743 N N . SER A 1 96 ? -19.824 3.393 7.318 1.00 61.97 96 SER A N 1
ATOM 744 C CA . SER A 1 96 ? -21.149 3.912 7.628 1.00 61.97 96 SER A CA 1
ATOM 745 C C . SER A 1 96 ? -22.136 3.626 6.493 1.00 61.97 96 SER A C 1
ATOM 747 O O . SER A 1 96 ? -21.980 4.091 5.363 1.00 61.97 96 SER A O 1
ATOM 749 N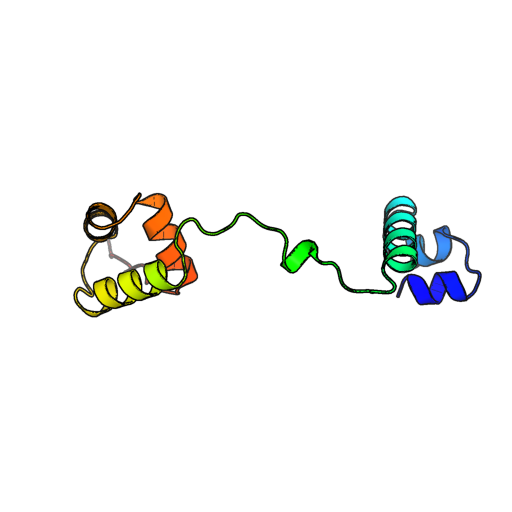 N . ARG A 1 97 ? -23.212 2.895 6.808 1.00 56.78 97 ARG A N 1
ATOM 750 C CA . ARG A 1 97 ? -24.469 3.058 6.077 1.00 56.78 97 ARG A CA 1
ATOM 751 C C . ARG A 1 97 ? -24.913 4.477 6.377 1.00 56.78 97 ARG A C 1
ATOM 753 O O . ARG A 1 97 ? -25.455 4.732 7.446 1.00 56.78 97 ARG A O 1
ATOM 760 N N . ARG A 1 98 ? -24.560 5.407 5.491 1.00 48.72 98 ARG A N 1
ATOM 761 C CA . ARG A 1 98 ? -24.985 6.803 5.537 1.00 48.72 98 ARG A CA 1
ATOM 762 C C . ARG A 1 98 ? -26.511 6.785 5.643 1.00 48.72 98 ARG A C 1
ATOM 764 O O . ARG A 1 98 ? -27.187 6.488 4.664 1.00 48.72 98 ARG A O 1
ATOM 771 N N . SER A 1 99 ? -27.053 6.983 6.841 1.00 45.00 99 SER A N 1
ATOM 772 C CA . SER A 1 99 ? -28.487 7.167 7.008 1.00 45.00 99 SER A CA 1
ATOM 773 C C . SER A 1 99 ? -28.807 8.489 6.336 1.00 45.00 99 SER A C 1
ATOM 775 O O . SER A 1 99 ? -28.392 9.543 6.815 1.00 45.00 99 SER A O 1
ATOM 777 N N . HIS A 1 100 ? -29.460 8.405 5.182 1.00 43.03 100 HIS A N 1
ATOM 778 C CA . HIS A 1 100 ? -30.087 9.533 4.519 1.00 43.03 100 HIS A CA 1
ATOM 779 C C . HIS A 1 100 ? -31.002 10.196 5.562 1.00 43.03 100 HIS A C 1
ATOM 781 O O . HIS A 1 100 ? -32.002 9.609 5.967 1.00 43.03 100 HIS A O 1
ATOM 787 N N . GLN A 1 101 ? -30.605 11.348 6.096 1.00 42.38 101 GLN A N 1
ATOM 788 C CA . GLN A 1 101 ? -31.497 12.190 6.887 1.00 42.38 101 GLN A CA 1
ATOM 789 C C . GLN A 1 101 ? -32.230 13.070 5.867 1.00 42.38 101 GLN A C 1
ATOM 791 O O . GLN A 1 101 ? -31.547 13.749 5.095 1.00 42.38 101 GLN A O 1
ATOM 796 N N . PRO A 1 102 ? -33.568 12.999 5.756 1.00 45.28 102 PRO A N 1
ATOM 797 C CA . PRO A 1 102 ? -34.309 13.970 4.971 1.00 45.28 102 PRO A CA 1
ATOM 798 C C . PRO A 1 102 ? -34.300 15.318 5.702 1.00 45.28 102 PRO A C 1
ATOM 800 O O . PRO A 1 102 ? -34.252 15.359 6.933 1.00 45.28 102 PRO A O 1
ATOM 803 N N . TRP A 1 103 ? -34.259 16.371 4.891 1.00 51.88 103 TRP A N 1
ATOM 804 C CA . TRP A 1 103 ? -34.258 17.780 5.269 1.00 51.88 103 TRP A CA 1
ATOM 805 C C . TRP A 1 103 ? -35.558 18.185 5.959 1.00 51.88 103 TRP A C 1
ATOM 807 O O . TRP A 1 103 ? -36.611 17.628 5.570 1.00 51.88 103 TRP A O 1
#

Secondary structure (DSSP, 8-state):
--HHHHHTT--SHHHHHHHT--HHHHHHHHHHHHHH--SS-GGGT-SPPPSS-HHHHHHHHHHHHH-TT--HHHHHTTSS-HHHHHHHHHHTT----------

Sequence (103 aa):
MVVGARRACLSISKPADLLGFSCTTISRVYRKWSENEKISSERQLCGRKCLVDVRGQRRMGRLVRGDRKATVTQISTRTISECTTSRTLTQMGYSSRRSHQPW